Protein AF-A0A2V6DJ79-F1 (afdb_monomer_lite)

Secondary structure (DSSP, 8-state):
--HHHHHHHHHHHHTTS----HHHHHHHHHHHHHHHTHHHHHHHHHHHHHHHHHHHHHTS-------HHHHHHHHHHHHHHHHHHTT--

pLDDT: mean 77.35, std 13.62, range [48.22, 95.31]

Structure (mmCIF, N/CA/C/O backbone):
data_AF-A0A2V6DJ79-F1
#
_entry.id   AF-A0A2V6DJ79-F1
#
loop_
_atom_site.group_PDB
_atom_site.id
_atom_site.type_symbol
_atom_site.label_atom_id
_atom_site.label_alt_id
_atom_site.label_comp_id
_atom_site.label_asym_id
_atom_site.label_entity_id
_atom_site.label_seq_id
_atom_site.pdbx_PDB_ins_code
_atom_site.Cartn_x
_atom_site.Cartn_y
_atom_site.Cartn_z
_atom_site.occupancy
_atom_site.B_iso_or_equiv
_atom_site.auth_seq_id
_atom_site.auth_comp_id
_atom_site.auth_asym_id
_atom_site.auth_atom_id
_atom_site.pdbx_PDB_model_num
ATOM 1 N N . MET A 1 1 ? 4.780 -29.675 21.864 1.00 54.44 1 MET A N 1
ATOM 2 C CA . MET A 1 1 ? 3.406 -29.348 21.414 1.00 54.44 1 MET A CA 1
ATOM 3 C C . MET A 1 1 ? 2.937 -27.938 21.804 1.00 54.44 1 MET A C 1
ATOM 5 O O . MET A 1 1 ? 1.772 -27.638 21.626 1.00 54.44 1 MET A O 1
ATOM 9 N N . GLN A 1 2 ? 3.823 -27.036 22.250 1.00 60.38 2 GLN A N 1
ATOM 10 C CA . GLN A 1 2 ? 3.456 -25.675 22.689 1.00 60.38 2 GLN A CA 1
ATOM 11 C C . GLN A 1 2 ? 3.497 -24.628 21.555 1.00 60.38 2 GLN A C 1
ATOM 13 O O . GLN A 1 2 ? 2.983 -23.526 21.687 1.00 60.38 2 GLN A O 1
ATOM 18 N N . GLN A 1 3 ? 4.101 -24.977 20.414 1.00 61.94 3 GLN A N 1
ATOM 19 C CA . GLN A 1 3 ? 4.239 -24.080 19.262 1.00 61.94 3 GLN A CA 1
ATOM 20 C C . GLN A 1 3 ? 2.932 -23.915 18.476 1.00 61.94 3 GLN A C 1
ATOM 22 O O . GLN A 1 3 ? 2.702 -22.863 17.894 1.00 61.94 3 GLN A O 1
ATOM 27 N N . ILE A 1 4 ? 2.064 -24.933 18.470 1.00 68.75 4 ILE A N 1
ATOM 28 C CA . ILE A 1 4 ? 0.812 -24.915 17.698 1.00 68.75 4 ILE A CA 1
ATOM 29 C C . ILE A 1 4 ? -0.185 -23.944 18.336 1.00 68.75 4 ILE A C 1
ATOM 31 O O . ILE A 1 4 ? -0.832 -23.172 17.638 1.00 68.75 4 ILE A O 1
ATOM 35 N N . GLU A 1 5 ? -0.254 -23.940 19.666 1.00 63.88 5 GLU A N 1
ATOM 36 C CA . GLU A 1 5 ? -1.148 -23.066 20.421 1.00 63.88 5 GLU A CA 1
ATOM 37 C C . GLU A 1 5 ? -0.745 -21.593 20.258 1.00 63.88 5 GLU A C 1
ATOM 39 O O . GLU A 1 5 ? -1.576 -20.764 19.905 1.00 63.88 5 GLU A O 1
ATOM 44 N N . VAL A 1 6 ? 0.550 -21.275 20.363 1.00 63.94 6 VAL A N 1
ATOM 45 C CA . VAL A 1 6 ? 1.057 -19.900 20.195 1.00 63.94 6 VAL A CA 1
ATOM 46 C C . VAL A 1 6 ? 0.938 -19.416 18.744 1.00 63.94 6 VAL A C 1
ATOM 48 O O . VAL A 1 6 ? 0.501 -18.292 18.508 1.00 63.94 6 VAL A O 1
ATOM 51 N N . ASN A 1 7 ? 1.257 -20.255 17.754 1.00 66.62 7 ASN A N 1
ATOM 52 C CA . ASN A 1 7 ? 1.227 -19.856 16.342 1.00 66.62 7 ASN A CA 1
ATOM 53 C C . ASN A 1 7 ? -0.198 -19.636 15.793 1.00 66.62 7 ASN A C 1
ATOM 55 O O . ASN A 1 7 ? -0.354 -18.962 14.779 1.00 66.62 7 ASN A O 1
ATOM 59 N N . PHE A 1 8 ? -1.233 -20.179 16.444 1.00 66.88 8 PHE A N 1
ATOM 60 C CA . PHE A 1 8 ? -2.640 -19.945 16.084 1.00 66.88 8 PHE A CA 1
ATOM 61 C C . PHE A 1 8 ? -3.323 -18.892 16.962 1.00 66.88 8 PHE A C 1
ATOM 63 O O . PHE A 1 8 ? -4.135 -18.113 16.462 1.00 66.88 8 PHE A O 1
ATOM 70 N N . LEU A 1 9 ? -2.988 -18.832 18.252 1.00 67.25 9 LEU A N 1
ATOM 71 C CA . LEU A 1 9 ? -3.630 -17.917 19.194 1.00 67.25 9 LEU A CA 1
ATOM 72 C C . LEU A 1 9 ? -3.148 -16.470 19.006 1.00 67.25 9 LEU A C 1
ATOM 74 O O . LEU A 1 9 ? -3.954 -15.541 19.044 1.00 67.25 9 LEU A O 1
ATOM 78 N N . VAL A 1 10 ? -1.859 -16.273 18.705 1.00 66.94 10 VAL A N 1
ATOM 79 C CA . VAL A 1 10 ? -1.274 -14.946 18.442 1.00 66.94 10 VAL A CA 1
ATOM 80 C C . VAL A 1 10 ? -1.925 -14.233 17.244 1.00 66.94 10 VAL A C 1
ATOM 82 O O . VAL A 1 10 ? -2.361 -13.094 17.420 1.00 66.94 10 VAL A O 1
ATOM 85 N N . PRO A 1 11 ? -2.080 -14.839 16.047 1.00 65.19 11 PRO A N 1
ATOM 86 C CA . PRO A 1 11 ? -2.756 -14.164 14.938 1.00 65.19 11 PRO A CA 1
ATOM 87 C C . PRO A 1 11 ? -4.258 -13.959 15.176 1.00 65.19 11 PRO A C 1
ATOM 89 O O . PRO A 1 11 ? -4.828 -13.035 14.602 1.00 65.19 11 PRO A O 1
ATOM 92 N N . TYR A 1 12 ? -4.910 -14.762 16.023 1.00 65.56 12 TYR A N 1
ATOM 93 C CA . TYR A 1 12 ? -6.330 -14.577 16.347 1.00 65.56 12 TYR A CA 1
ATOM 94 C C . TYR A 1 12 ? -6.575 -13.324 17.202 1.00 65.56 12 TYR A C 1
ATOM 96 O O . TYR A 1 12 ? -7.545 -12.602 16.978 1.00 65.56 12 TYR A O 1
ATOM 104 N N . ILE A 1 13 ? -5.673 -13.038 18.145 1.00 60.78 13 ILE A N 1
ATOM 105 C CA . ILE A 1 13 ? -5.767 -11.879 19.046 1.00 60.78 13 ILE A CA 1
ATOM 106 C C . ILE A 1 13 ? -5.228 -10.607 18.368 1.00 60.78 13 ILE A C 1
ATOM 108 O O . ILE A 1 13 ? -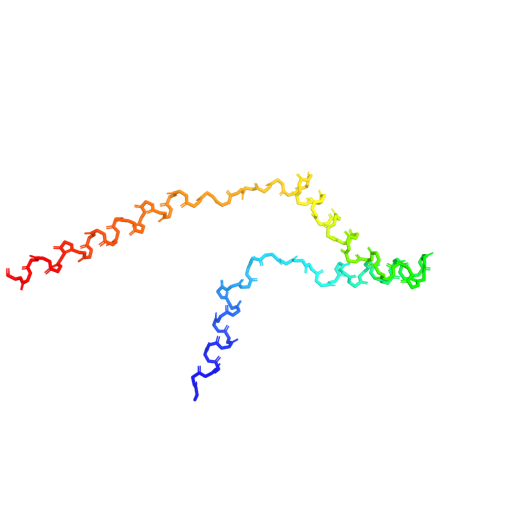5.767 -9.525 18.577 1.00 60.78 13 ILE A O 1
ATOM 112 N N . LEU A 1 14 ? -4.201 -10.734 17.518 1.00 56.59 14 LEU A N 1
ATOM 113 C CA . LEU A 1 14 ? -3.515 -9.602 16.878 1.00 56.59 14 LEU A CA 1
ATOM 114 C C . LEU A 1 14 ? -4.055 -9.256 15.473 1.00 56.59 14 LEU A C 1
ATOM 116 O O . LEU A 1 14 ? -3.805 -8.174 14.949 1.00 56.59 14 LEU A O 1
ATOM 120 N N . GLY A 1 15 ? -4.801 -10.161 14.833 1.00 52.03 15 GLY A N 1
ATOM 121 C CA . GLY A 1 15 ? -5.135 -10.103 13.402 1.00 52.03 15 GLY A CA 1
ATOM 122 C C . GLY A 1 15 ? -6.213 -9.099 12.983 1.00 52.03 15 GLY A C 1
ATOM 123 O O . GLY A 1 15 ? -6.631 -9.112 11.820 1.00 52.03 15 GLY A O 1
ATOM 124 N N . ARG A 1 16 ? -6.698 -8.250 13.896 1.00 56.59 16 ARG A N 1
ATOM 125 C CA . ARG A 1 16 ? -7.745 -7.258 13.600 1.00 56.59 16 ARG A CA 1
ATOM 126 C C . ARG A 1 16 ? -7.213 -5.857 13.317 1.00 56.59 16 ARG A C 1
ATOM 128 O O . ARG A 1 16 ? -7.946 -5.053 12.739 1.00 56.59 16 ARG A O 1
ATOM 135 N N . GLU A 1 17 ? -5.952 -5.585 13.631 1.00 58.03 17 GLU A N 1
ATOM 136 C CA . GLU A 1 17 ? -5.350 -4.278 13.399 1.00 58.03 17 GLU A CA 1
ATOM 137 C C . GLU A 1 17 ? -4.695 -4.225 12.006 1.00 58.03 17 GLU A C 1
ATOM 139 O O . GLU A 1 17 ? -3.679 -4.853 11.726 1.00 58.03 17 GLU A O 1
ATOM 144 N N . MET A 1 18 ? -5.291 -3.418 11.129 1.00 48.22 18 MET A N 1
ATOM 145 C CA . MET A 1 18 ? -4.682 -2.875 9.911 1.00 48.22 18 MET A CA 1
ATOM 146 C C . MET A 1 18 ? -4.496 -3.843 8.730 1.00 48.22 18 MET A C 1
ATOM 148 O O . MET A 1 18 ? -3.399 -4.102 8.238 1.00 48.22 18 MET A O 1
ATOM 152 N N . ARG A 1 19 ? -5.623 -4.285 8.160 1.00 57.38 19 ARG A N 1
ATOM 153 C CA . ARG A 1 19 ? -5.672 -4.942 6.843 1.00 57.38 19 ARG A CA 1
ATOM 154 C C . ARG A 1 19 ? -5.386 -3.921 5.733 1.00 57.38 19 ARG A C 1
ATOM 156 O O . ARG A 1 19 ? -6.294 -3.506 5.016 1.00 57.38 19 ARG A O 1
ATOM 163 N N . LEU A 1 20 ? -4.122 -3.530 5.558 1.00 60.19 20 LEU A N 1
ATOM 164 C CA . LEU A 1 20 ? -3.632 -3.140 4.234 1.00 60.19 20 LEU A CA 1
ATOM 165 C C . LEU A 1 20 ? -3.879 -4.350 3.342 1.00 60.19 20 LEU A C 1
ATOM 167 O O . LEU A 1 20 ? -3.140 -5.326 3.402 1.00 60.19 20 LEU A O 1
ATOM 171 N N . ASN A 1 21 ? -5.012 -4.345 2.643 1.00 73.81 21 ASN A N 1
ATOM 172 C CA . ASN A 1 21 ? -5.471 -5.504 1.902 1.00 73.81 21 ASN A CA 1
ATOM 173 C C . ASN A 1 21 ? -4.361 -5.875 0.901 1.00 73.81 21 ASN A C 1
ATOM 175 O O . ASN A 1 21 ? -4.086 -5.058 0.022 1.00 73.81 21 ASN A O 1
ATOM 179 N N . PRO A 1 22 ? -3.714 -7.054 1.006 1.00 80.19 22 PRO A N 1
ATOM 180 C CA . PRO A 1 22 ? -2.638 -7.451 0.092 1.00 80.19 22 PRO A CA 1
ATOM 181 C C . PRO A 1 22 ? -3.073 -7.358 -1.375 1.00 80.19 22 PRO A C 1
ATOM 183 O O . PRO A 1 22 ? -2.274 -7.065 -2.261 1.00 80.19 22 PRO A O 1
ATOM 186 N N . VAL A 1 23 ? -4.379 -7.518 -1.611 1.00 88.31 23 VAL A N 1
ATOM 187 C CA . VAL A 1 23 ? -5.024 -7.335 -2.909 1.00 88.31 23 VAL A CA 1
ATOM 188 C C . VAL A 1 23 ? -4.885 -5.904 -3.439 1.00 88.31 23 VAL A C 1
ATOM 190 O O . VAL A 1 23 ? -4.666 -5.748 -4.632 1.00 88.31 23 VAL A O 1
ATOM 193 N N . MET A 1 24 ? -4.954 -4.859 -2.602 1.00 88.06 24 MET A N 1
ATOM 194 C CA . MET A 1 24 ? -4.727 -3.473 -3.049 1.00 88.06 24 MET A CA 1
ATOM 195 C C . MET A 1 24 ? -3.300 -3.281 -3.552 1.00 88.06 24 MET A C 1
ATOM 197 O O . MET A 1 24 ? -3.103 -2.700 -4.614 1.00 88.06 24 MET A O 1
ATOM 201 N N . ILE A 1 25 ? -2.309 -3.798 -2.823 1.00 88.31 25 ILE A N 1
ATOM 202 C CA . ILE A 1 25 ? -0.904 -3.699 -3.233 1.00 88.31 25 ILE A CA 1
ATOM 203 C C . ILE A 1 25 ? -0.711 -4.436 -4.560 1.00 88.31 25 ILE A C 1
ATOM 205 O O . ILE A 1 25 ? -0.148 -3.875 -5.493 1.00 88.31 25 ILE A O 1
ATOM 209 N N . LEU A 1 26 ? -1.244 -5.655 -4.684 1.00 91.56 26 LEU A N 1
ATOM 210 C CA . LEU A 1 26 ? -1.184 -6.421 -5.929 1.00 91.56 26 LEU A CA 1
ATOM 211 C C . LEU A 1 26 ? -1.866 -5.686 -7.094 1.00 91.56 26 LEU A C 1
ATOM 213 O O . LEU A 1 26 ? -1.299 -5.592 -8.180 1.00 91.56 26 LEU A O 1
ATOM 217 N N . PHE A 1 27 ? -3.054 -5.128 -6.860 1.00 93.38 27 PHE A N 1
ATOM 218 C CA . PHE A 1 27 ? -3.814 -4.375 -7.853 1.00 93.38 27 PHE A CA 1
ATOM 219 C C . PHE A 1 27 ? -3.037 -3.157 -8.363 1.00 93.38 27 PHE A C 1
ATOM 221 O O . PHE A 1 27 ? -2.930 -2.962 -9.575 1.00 93.38 27 PHE A O 1
ATOM 228 N N . PHE A 1 28 ? -2.457 -2.366 -7.457 1.00 92.81 28 PHE A N 1
ATOM 229 C CA . PHE A 1 28 ? -1.637 -1.215 -7.828 1.00 92.81 28 PHE A CA 1
ATOM 230 C C . PHE A 1 28 ? -0.345 -1.637 -8.528 1.00 92.81 28 PHE A C 1
ATOM 232 O O . PHE A 1 28 ? 0.033 -0.995 -9.503 1.00 92.81 28 PHE A O 1
ATOM 239 N N . THR A 1 29 ? 0.296 -2.728 -8.104 1.00 93.50 29 THR A N 1
ATOM 240 C CA . THR A 1 29 ? 1.510 -3.253 -8.750 1.00 93.50 29 THR A CA 1
ATOM 241 C C . THR A 1 29 ? 1.249 -3.686 -10.182 1.00 93.50 29 THR A C 1
ATOM 243 O O . THR A 1 29 ? 2.017 -3.324 -11.071 1.00 93.50 29 THR A O 1
ATOM 246 N N . VAL A 1 30 ? 0.153 -4.403 -10.437 1.00 94.88 30 VAL A N 1
ATOM 247 C CA . VAL A 1 30 ? -0.217 -4.802 -11.801 1.00 94.88 30 VAL A CA 1
ATOM 248 C C . VAL A 1 30 ? -0.623 -3.580 -12.625 1.00 94.88 30 VAL A C 1
ATOM 250 O O . VAL A 1 30 ? -0.119 -3.406 -13.730 1.00 94.88 30 VAL A O 1
ATOM 253 N N . SER A 1 31 ? -1.469 -2.701 -12.080 1.00 95.31 31 SER A N 1
ATOM 254 C CA . SER A 1 31 ? -1.966 -1.522 -12.802 1.00 95.31 31 SER A CA 1
ATOM 255 C C . SER A 1 31 ? -0.841 -0.548 -13.157 1.00 95.31 31 SER A C 1
ATOM 257 O O . SER A 1 31 ? -0.695 -0.167 -14.315 1.00 95.31 31 SER A O 1
ATOM 259 N N . MET A 1 32 ? 0.002 -0.174 -12.190 1.00 94.56 32 MET A N 1
ATOM 260 C CA . MET A 1 32 ? 1.132 0.719 -12.449 1.00 94.56 32 MET A CA 1
ATOM 261 C C . MET A 1 32 ? 2.244 0.039 -13.236 1.00 94.56 32 MET A C 1
ATOM 263 O O . MET A 1 32 ? 2.837 0.679 -14.103 1.00 94.56 32 MET A O 1
ATOM 267 N N . GLY A 1 33 ? 2.495 -1.249 -12.995 1.00 95.19 33 GLY A N 1
ATOM 268 C CA . GLY A 1 33 ? 3.416 -2.043 -13.805 1.00 95.19 33 GLY A CA 1
ATOM 269 C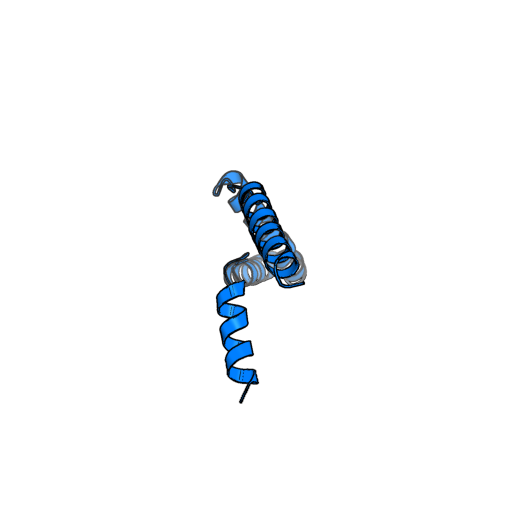 C . GLY A 1 33 ? 3.026 -2.061 -15.285 1.00 95.19 33 GLY A C 1
ATOM 270 O O . GLY A 1 33 ? 3.895 -1.990 -16.147 1.00 95.19 33 GLY A O 1
ATOM 271 N N . TRP A 1 34 ? 1.727 -2.075 -15.590 1.00 93.50 34 TRP A N 1
ATOM 272 C CA . TRP A 1 34 ? 1.225 -1.961 -16.961 1.00 93.50 34 TRP A CA 1
ATOM 273 C C . TRP A 1 34 ? 1.329 -0.542 -17.535 1.00 93.50 34 TRP A C 1
ATOM 275 O O . TRP A 1 34 ? 1.684 -0.392 -18.700 1.00 93.50 34 TRP A O 1
ATOM 285 N N . LEU A 1 35 ? 1.041 0.497 -16.743 1.00 93.50 35 LEU A N 1
ATOM 286 C CA . LEU A 1 35 ? 1.038 1.890 -17.217 1.00 93.50 35 LEU A CA 1
ATOM 287 C C . LEU A 1 35 ? 2.446 2.474 -17.418 1.00 93.50 35 LEU A C 1
ATOM 289 O O . LEU A 1 35 ? 2.677 3.208 -18.375 1.00 93.50 35 LEU A O 1
ATOM 293 N N . PHE A 1 36 ? 3.379 2.164 -16.514 1.00 92.94 36 PHE A N 1
ATOM 294 C CA . PHE A 1 36 ? 4.713 2.778 -16.460 1.00 92.94 36 PHE A CA 1
ATOM 295 C C . PHE A 1 36 ? 5.857 1.750 -16.455 1.00 92.94 36 PHE A C 1
ATOM 297 O O . PHE A 1 36 ? 7.020 2.113 -16.258 1.00 92.94 36 PHE A O 1
ATOM 304 N N . GLY A 1 37 ? 5.561 0.461 -16.641 1.00 92.62 37 GLY A N 1
ATOM 305 C CA . GLY A 1 37 ? 6.572 -0.595 -16.626 1.00 92.62 37 GLY A CA 1
ATOM 306 C C . GLY A 1 37 ? 7.221 -0.762 -15.250 1.00 92.62 37 GLY A C 1
ATOM 307 O O . GLY A 1 37 ? 6.575 -0.678 -14.205 1.00 92.62 37 GLY A O 1
ATOM 308 N N . LEU A 1 38 ? 8.542 -0.964 -15.240 1.00 92.56 38 LEU A N 1
ATOM 309 C CA . LEU A 1 38 ? 9.312 -1.183 -14.011 1.00 92.56 38 LEU A CA 1
ATOM 310 C C . LEU A 1 38 ? 9.226 0.001 -13.033 1.00 92.56 38 LEU A C 1
ATOM 312 O O . LEU A 1 38 ? 9.141 -0.206 -1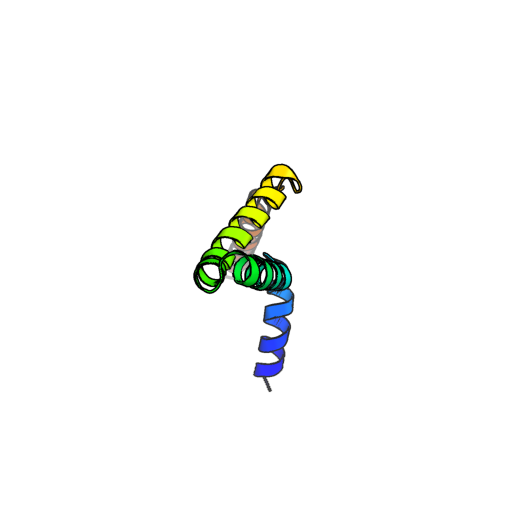1.824 1.00 92.56 38 LEU A O 1
ATOM 316 N N . ALA A 1 39 ? 9.193 1.235 -13.545 1.00 93.50 39 ALA A N 1
ATOM 317 C CA . ALA A 1 39 ? 9.035 2.426 -12.712 1.00 93.50 39 ALA A C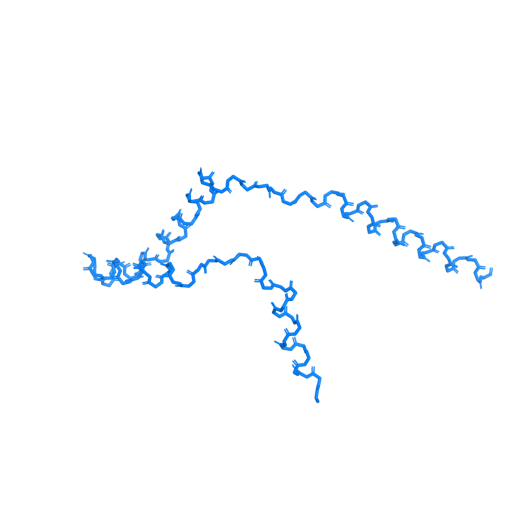A 1
ATOM 318 C C . ALA A 1 39 ? 7.694 2.410 -11.958 1.00 93.50 39 ALA A C 1
ATOM 320 O O . ALA A 1 39 ? 7.632 2.752 -10.778 1.00 93.50 39 ALA A O 1
ATOM 321 N N . GLY A 1 40 ? 6.631 1.933 -12.611 1.00 92.31 40 GLY A N 1
ATOM 322 C CA . GLY A 1 40 ? 5.319 1.782 -11.994 1.00 92.31 40 GLY A CA 1
ATOM 323 C C . GLY A 1 40 ? 5.283 0.733 -10.884 1.00 92.31 40 GLY A C 1
ATOM 324 O O . GLY A 1 40 ? 4.629 0.948 -9.866 1.00 92.31 40 GLY A O 1
ATOM 325 N N . ALA A 1 41 ? 6.036 -0.361 -11.022 1.00 92.25 41 ALA A N 1
ATOM 326 C CA . ALA A 1 41 ? 6.140 -1.376 -9.974 1.00 92.25 41 ALA A CA 1
ATOM 327 C C . ALA A 1 41 ? 6.775 -0.823 -8.681 1.00 92.25 41 ALA A C 1
ATOM 329 O O . ALA A 1 41 ? 6.334 -1.165 -7.586 1.00 92.25 41 ALA A O 1
ATOM 330 N N . ILE A 1 42 ? 7.758 0.079 -8.794 1.00 93.56 42 ILE A N 1
ATOM 331 C CA . ILE A 1 42 ? 8.382 0.748 -7.638 1.00 93.56 42 ILE A CA 1
ATOM 332 C C . ILE A 1 42 ? 7.387 1.706 -6.964 1.00 93.56 42 ILE A C 1
ATOM 334 O O . ILE A 1 42 ? 7.306 1.770 -5.737 1.00 93.56 42 ILE A O 1
ATOM 338 N N . LEU A 1 43 ? 6.595 2.426 -7.765 1.00 93.69 43 LEU A N 1
ATOM 339 C CA . LEU A 1 43 ? 5.607 3.393 -7.276 1.00 93.69 43 LEU A CA 1
ATOM 340 C C . LEU A 1 43 ? 4.312 2.755 -6.752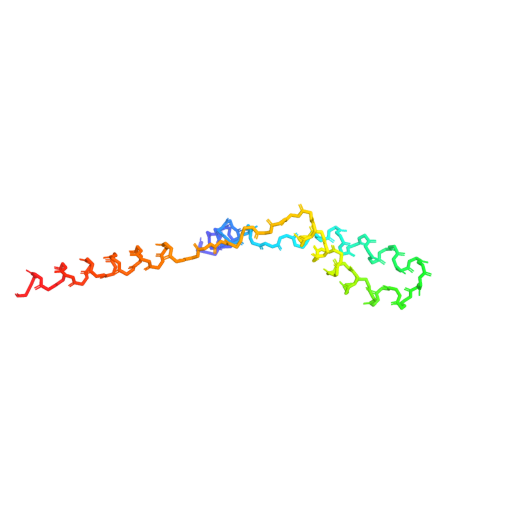 1.00 93.69 43 LEU A C 1
ATOM 342 O O . LEU A 1 43 ? 3.508 3.434 -6.113 1.00 93.69 43 LEU A O 1
ATOM 346 N N . ALA A 1 44 ? 4.098 1.462 -6.978 1.00 92.25 44 ALA A N 1
ATOM 347 C CA . ALA A 1 44 ? 2.866 0.780 -6.602 1.00 92.25 44 ALA A CA 1
ATOM 348 C C . ALA A 1 44 ? 2.607 0.782 -5.091 1.00 92.25 44 ALA A C 1
ATOM 350 O O . ALA A 1 44 ? 1.483 1.027 -4.652 1.00 92.25 44 ALA A O 1
ATOM 351 N N . LEU A 1 45 ? 3.648 0.551 -4.290 1.00 91.56 45 LEU A N 1
ATOM 352 C CA . LEU A 1 45 ? 3.538 0.522 -2.835 1.00 91.56 45 LEU A CA 1
ATOM 353 C C . LEU A 1 45 ? 3.175 1.897 -2.239 1.00 91.56 45 LEU A C 1
ATOM 355 O O . LEU A 1 45 ? 2.185 1.965 -1.503 1.00 91.56 45 LEU A O 1
ATOM 359 N N . PRO A 1 46 ? 3.892 3.000 -2.557 1.00 89.88 46 PRO A N 1
ATOM 360 C CA . PRO A 1 46 ? 3.498 4.317 -2.068 1.00 89.88 46 PRO A CA 1
ATOM 361 C C . PRO A 1 46 ? 2.119 4.744 -2.594 1.00 89.88 46 PRO A C 1
ATOM 363 O O . PRO A 1 46 ? 1.337 5.308 -1.832 1.00 89.88 46 PRO A O 1
ATOM 366 N N . ALA A 1 47 ? 1.762 4.415 -3.842 1.00 92.69 47 ALA A N 1
ATOM 367 C CA . ALA A 1 47 ? 0.430 4.705 -4.382 1.00 92.69 47 ALA A CA 1
ATOM 368 C C . ALA A 1 47 ? -0.691 3.961 -3.630 1.00 92.69 47 ALA A C 1
ATOM 370 O O . ALA A 1 47 ? -1.717 4.561 -3.291 1.00 92.69 47 ALA A O 1
ATOM 371 N N . ALA A 1 48 ? -0.489 2.678 -3.313 1.00 90.50 48 ALA A N 1
ATOM 372 C CA . ALA A 1 48 ? -1.438 1.887 -2.533 1.00 90.50 48 ALA A CA 1
ATOM 373 C C . ALA A 1 48 ? -1.611 2.442 -1.108 1.00 90.50 48 ALA A C 1
ATOM 375 O O . ALA A 1 48 ? -2.737 2.537 -0.615 1.00 90.50 48 ALA A O 1
ATOM 376 N N . ALA A 1 49 ? -0.517 2.860 -0.462 1.00 88.75 49 ALA A N 1
ATOM 377 C CA . ALA A 1 49 ? -0.550 3.467 0.868 1.00 88.75 49 ALA A CA 1
ATOM 378 C C . ALA A 1 49 ? -1.311 4.803 0.876 1.00 88.75 49 ALA A C 1
ATOM 380 O O . ALA A 1 49 ? -2.199 4.993 1.707 1.00 88.75 49 ALA A O 1
ATOM 381 N N . LEU A 1 50 ? -1.022 5.694 -0.080 1.00 91.00 50 LEU A N 1
ATOM 382 C CA . LEU A 1 50 ? -1.729 6.972 -0.223 1.00 91.00 50 LEU A CA 1
ATOM 383 C C . LEU A 1 50 ? -3.223 6.766 -0.470 1.00 91.00 50 LEU A C 1
ATOM 385 O O . LEU A 1 50 ? -4.047 7.435 0.145 1.00 91.00 50 LEU A O 1
ATOM 389 N N . THR A 1 51 ? -3.573 5.803 -1.324 1.00 89.56 51 THR A N 1
ATOM 390 C CA . THR A 1 51 ? -4.972 5.471 -1.617 1.00 89.56 51 THR A CA 1
ATOM 391 C C . THR A 1 51 ? -5.690 4.976 -0.367 1.00 89.56 51 THR A C 1
ATOM 393 O O . THR A 1 51 ? -6.801 5.420 -0.086 1.00 89.56 51 THR A O 1
ATOM 396 N N . LYS A 1 52 ? -5.056 4.105 0.427 1.00 84.38 52 LYS A N 1
ATOM 397 C CA . LYS A 1 52 ? -5.631 3.656 1.698 1.00 84.38 52 LYS A CA 1
ATOM 398 C C . LYS A 1 52 ? -5.843 4.815 2.665 1.00 84.38 52 LYS A C 1
ATOM 400 O O . LYS A 1 52 ? -6.930 4.915 3.216 1.00 84.38 52 LYS A O 1
ATOM 405 N N . ILE A 1 53 ? -4.844 5.679 2.849 1.00 85.81 53 ILE A N 1
ATOM 406 C CA . ILE A 1 53 ? -4.957 6.840 3.745 1.00 85.81 53 ILE A CA 1
ATOM 407 C C . ILE A 1 53 ? -6.083 7.761 3.273 1.00 85.81 53 ILE A C 1
ATOM 409 O O . ILE A 1 53 ? -6.892 8.193 4.083 1.00 85.81 53 ILE A O 1
ATOM 413 N N . ALA A 1 54 ? -6.184 8.015 1.967 1.00 86.25 54 ALA A N 1
ATOM 414 C CA . ALA A 1 54 ? -7.266 8.814 1.408 1.00 86.25 54 ALA A CA 1
ATOM 415 C C . ALA A 1 54 ? -8.640 8.187 1.695 1.00 86.25 54 ALA A C 1
ATOM 417 O O . ALA A 1 54 ? -9.552 8.896 2.107 1.00 86.25 54 ALA A O 1
ATOM 418 N N . ILE A 1 55 ? -8.789 6.868 1.534 1.00 84.06 55 ILE A N 1
ATOM 419 C CA . ILE A 1 55 ? -10.036 6.151 1.845 1.00 84.06 55 ILE A CA 1
ATOM 420 C C . ILE A 1 55 ? -10.340 6.189 3.350 1.00 84.06 55 ILE A C 1
ATOM 422 O O . ILE A 1 55 ? -11.485 6.417 3.738 1.00 84.06 55 ILE A O 1
ATOM 426 N N . GLU A 1 56 ? -9.341 5.974 4.204 1.00 80.94 56 GLU A N 1
ATOM 427 C CA . GLU A 1 56 ? -9.504 6.006 5.660 1.00 80.94 56 GLU A CA 1
ATOM 428 C C . GLU A 1 56 ? -9.889 7.403 6.149 1.00 80.94 56 GLU A C 1
ATOM 430 O O . GLU A 1 56 ? -10.840 7.540 6.908 1.00 80.94 56 GLU A O 1
ATOM 435 N N . GLU A 1 57 ? -9.234 8.450 5.658 1.00 80.19 57 GLU A N 1
ATOM 436 C CA . GLU A 1 57 ? -9.494 9.819 6.101 1.00 80.19 57 GLU A CA 1
ATOM 437 C C . GLU A 1 57 ? -10.815 10.373 5.540 1.00 80.19 57 GLU A C 1
ATOM 439 O O . GLU A 1 57 ? -11.607 10.959 6.280 1.00 80.19 57 GLU A O 1
ATOM 444 N N . PHE A 1 58 ? -11.093 10.174 4.243 1.00 77.06 58 PHE A N 1
ATOM 445 C CA . PHE A 1 58 ? -12.288 10.744 3.604 1.00 77.06 58 PHE A CA 1
ATOM 446 C C . PHE A 1 58 ? -13.544 9.886 3.752 1.00 77.06 58 PHE A C 1
ATOM 448 O O . PHE A 1 58 ? -14.645 10.435 3.772 1.00 77.06 58 PHE A O 1
ATOM 455 N N . TYR A 1 59 ? -13.412 8.558 3.810 1.00 68.81 59 TYR A N 1
ATOM 456 C CA . TYR A 1 59 ? -14.553 7.642 3.711 1.00 68.81 59 TYR A CA 1
ATOM 457 C C . TYR A 1 59 ? -14.829 6.892 5.018 1.00 68.81 59 TYR A C 1
ATOM 459 O O . TYR A 1 59 ? -15.988 6.705 5.387 1.00 68.81 59 TYR A O 1
ATOM 467 N N . LEU A 1 60 ? -13.787 6.501 5.756 1.00 67.19 60 LEU A N 1
ATOM 468 C CA . LEU A 1 60 ? -13.906 5.814 7.045 1.00 67.19 60 LEU A CA 1
ATOM 469 C C . LEU A 1 60 ? -13.396 6.692 8.184 1.00 67.19 60 LEU A C 1
ATOM 471 O O . LEU A 1 60 ? -12.461 6.298 8.866 1.00 67.19 60 LEU A O 1
ATOM 475 N N . ARG A 1 61 ? -14.026 7.852 8.411 1.00 61.41 61 ARG A N 1
ATOM 476 C CA . ARG A 1 61 ? -13.762 8.755 9.549 1.00 61.41 61 ARG A CA 1
ATOM 477 C C . ARG A 1 61 ? -13.323 7.955 10.796 1.00 61.41 61 ARG A C 1
ATOM 479 O O . ARG A 1 61 ? -14.188 7.356 11.448 1.00 61.41 61 ARG A O 1
ATOM 486 N N . PRO A 1 62 ? -12.019 7.870 11.119 1.00 59.00 62 PRO A N 1
ATOM 487 C CA . PRO A 1 62 ? -11.574 6.882 12.085 1.00 59.00 62 PRO A CA 1
ATOM 488 C C . PRO A 1 62 ? -11.980 7.379 13.465 1.00 59.00 62 PRO A C 1
ATOM 490 O O . PRO A 1 62 ? -11.468 8.391 13.945 1.00 59.00 62 PRO A O 1
ATOM 493 N N . ARG A 1 63 ? -12.909 6.682 14.129 1.00 63.06 63 ARG A N 1
ATOM 494 C CA . ARG A 1 63 ? -13.002 6.777 15.588 1.00 63.06 63 ARG A CA 1
ATOM 495 C C . ARG A 1 63 ? -11.662 6.278 16.109 1.00 63.06 63 ARG A C 1
ATOM 497 O O . ARG A 1 63 ? -11.394 5.080 16.048 1.00 63.06 63 ARG A O 1
ATOM 504 N N . ARG A 1 64 ? -10.801 7.195 16.555 1.00 60.75 64 ARG A N 1
ATOM 505 C CA . ARG A 1 64 ? -9.624 6.817 17.331 1.00 60.75 64 ARG A CA 1
ATOM 506 C C . ARG A 1 64 ? -10.149 6.020 18.519 1.00 60.75 64 ARG A C 1
ATOM 508 O O . ARG A 1 64 ? -11.088 6.454 19.178 1.00 60.75 64 ARG A O 1
ATOM 515 N N . ILE A 1 65 ? -9.633 4.812 18.699 1.00 64.19 65 ILE A N 1
ATOM 516 C CA . ILE A 1 65 ? -9.933 4.014 19.881 1.00 64.19 65 ILE A CA 1
ATOM 517 C C . ILE A 1 65 ? -9.381 4.830 21.054 1.00 64.19 65 ILE A C 1
ATOM 519 O O . ILE A 1 65 ? -8.169 4.975 21.193 1.00 64.19 65 ILE A O 1
ATOM 523 N N . ASP A 1 66 ? -10.266 5.463 21.820 1.00 70.94 66 ASP A N 1
ATOM 524 C CA . ASP A 1 66 ? -9.890 6.215 23.010 1.00 70.94 66 ASP A CA 1
ATOM 525 C C . ASP A 1 66 ? -9.461 5.203 24.077 1.00 70.94 66 ASP A C 1
ATOM 527 O O . ASP A 1 66 ? -10.294 4.503 24.646 1.00 70.94 66 ASP A O 1
ATOM 531 N N . TYR A 1 67 ? -8.154 5.090 24.323 1.00 73.06 67 TYR A N 1
ATOM 532 C CA . TYR A 1 67 ? -7.579 4.173 25.319 1.00 73.06 67 TYR A CA 1
ATOM 533 C C . TYR A 1 67 ? -7.701 4.686 26.766 1.00 73.06 67 TYR A C 1
ATOM 535 O O . TYR A 1 67 ? -7.479 3.934 27.713 1.00 73.06 67 TYR A O 1
ATOM 543 N N . ALA A 1 68 ? -8.127 5.940 26.954 1.00 79.81 68 ALA A N 1
ATOM 544 C CA . ALA A 1 68 ? -8.302 6.571 28.264 1.00 79.81 68 ALA A CA 1
ATOM 545 C C . ALA A 1 68 ? -9.197 5.784 29.257 1.00 79.81 68 ALA A C 1
ATOM 547 O O . ALA A 1 68 ? -8.867 5.738 30.444 1.00 79.81 68 ALA A O 1
ATOM 548 N N . PRO A 1 69 ? -10.297 5.119 28.837 1.00 80.44 69 PRO A N 1
ATOM 549 C CA . PRO A 1 69 ? -11.109 4.304 29.740 1.00 80.44 69 PRO A CA 1
ATOM 550 C C . PRO A 1 69 ? -10.380 3.037 30.216 1.00 80.44 69 PRO A C 1
ATOM 552 O O . PRO A 1 69 ? -10.491 2.684 31.389 1.00 80.44 69 PRO A O 1
ATOM 555 N N . LEU A 1 70 ? -9.589 2.398 29.342 1.00 84.00 70 LEU A N 1
ATOM 556 C CA . LEU A 1 70 ? -8.872 1.142 29.613 1.00 84.00 70 LEU A CA 1
ATOM 557 C C . LEU A 1 70 ? -7.734 1.342 30.628 1.00 84.00 70 LEU A C 1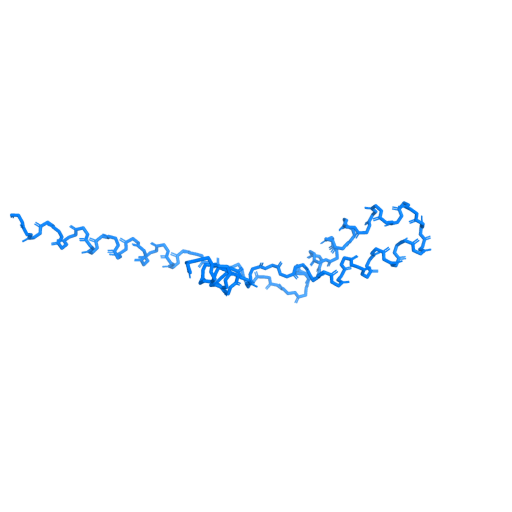
ATOM 559 O O . LEU A 1 70 ? -7.555 0.524 31.530 1.00 84.00 70 LEU A O 1
ATOM 563 N N . GLU A 1 71 ? -7.014 2.464 30.548 1.00 83.19 71 GLU A N 1
ATOM 564 C CA . GLU A 1 71 ? -5.973 2.828 31.525 1.00 83.19 71 GLU A CA 1
ATOM 565 C C . GLU A 1 71 ? -6.555 3.065 32.933 1.00 83.19 71 GLU A C 1
ATOM 567 O O . GLU A 1 71 ? -5.945 2.714 33.952 1.00 83.19 71 GLU A O 1
ATOM 572 N N . SER A 1 72 ? -7.775 3.610 33.004 1.00 83.12 72 SER A N 1
ATOM 573 C CA . SER A 1 72 ? -8.480 3.850 34.269 1.00 83.12 72 SER A CA 1
ATOM 574 C C . SER A 1 72 ? -8.969 2.564 34.950 1.00 83.12 72 SER A C 1
ATOM 576 O O . SER A 1 72 ? -9.149 2.545 36.170 1.00 83.12 72 SER A O 1
ATOM 578 N N . GLU A 1 73 ? -9.179 1.490 34.185 1.00 86.56 73 GLU A N 1
ATOM 579 C CA . GLU A 1 73 ? -9.522 0.169 34.718 1.00 86.56 73 GLU A CA 1
ATOM 580 C C . GLU A 1 73 ? -8.272 -0.621 35.101 1.00 86.56 73 GLU A C 1
ATOM 582 O O . GLU A 1 73 ? -8.210 -1.148 36.211 1.00 86.56 73 GLU A O 1
ATOM 587 N N . ALA A 1 74 ? -7.234 -0.622 34.258 1.00 82.69 74 ALA A N 1
ATOM 588 C CA . ALA A 1 74 ? -5.969 -1.294 34.556 1.00 82.69 74 ALA A CA 1
ATOM 589 C C . ALA A 1 74 ? -5.343 -0.775 35.862 1.00 82.69 74 ALA A C 1
ATOM 591 O O . ALA A 1 74 ? -4.934 -1.554 36.721 1.00 82.69 74 ALA A O 1
ATOM 592 N N . SER A 1 75 ? -5.349 0.546 36.061 1.00 83.12 75 SER A N 1
ATOM 593 C CA . SER A 1 75 ? -4.859 1.168 37.298 1.00 83.12 75 SER A CA 1
ATOM 594 C C . SER A 1 75 ? -5.709 0.837 38.531 1.00 83.12 75 SER A C 1
ATOM 596 O O . SER A 1 75 ? -5.164 0.774 39.636 1.00 83.12 75 SER A O 1
ATOM 598 N N . ARG A 1 76 ? -7.018 0.586 38.377 1.00 86.38 76 ARG A N 1
ATOM 599 C CA . ARG A 1 76 ? -7.877 0.112 39.477 1.00 86.38 76 ARG A CA 1
ATOM 600 C C . ARG A 1 76 ? -7.608 -1.343 39.827 1.00 86.38 76 ARG A C 1
ATOM 602 O O . ARG A 1 76 ? -7.530 -1.646 41.012 1.00 86.38 76 ARG A O 1
ATOM 609 N N . ILE A 1 77 ? -7.437 -2.204 38.828 1.00 85.31 77 ILE A N 1
ATOM 610 C CA . ILE A 1 77 ? -7.171 -3.634 39.025 1.00 85.31 77 ILE A CA 1
ATOM 611 C C . ILE A 1 77 ? -5.809 -3.823 39.700 1.00 85.31 77 ILE A C 1
ATOM 613 O O . ILE A 1 77 ? -5.742 -4.428 40.768 1.00 85.31 77 ILE A O 1
ATOM 617 N N . VAL A 1 78 ? -4.755 -3.194 39.165 1.00 84.12 78 VAL A N 1
ATOM 618 C CA . VAL A 1 78 ? -3.408 -3.223 39.763 1.00 84.12 78 VAL A CA 1
ATOM 619 C C . VAL A 1 78 ? -3.443 -2.712 41.205 1.00 84.12 78 VAL A C 1
ATOM 621 O O . VAL A 1 78 ? -2.900 -3.352 42.098 1.00 84.12 78 VAL A O 1
ATOM 624 N N . ARG A 1 79 ? -4.157 -1.606 41.466 1.00 84.94 79 ARG A N 1
ATOM 625 C CA . ARG A 1 79 ? -4.317 -1.061 42.825 1.00 84.94 79 ARG A CA 1
ATOM 626 C C . ARG A 1 79 ? -5.092 -1.996 43.758 1.00 84.94 79 ARG A C 1
ATOM 628 O O . ARG A 1 79 ? -4.772 -2.048 44.943 1.00 84.94 79 ARG A O 1
ATOM 635 N N . SER A 1 80 ? -6.103 -2.705 43.257 1.00 79.00 80 SER A N 1
ATOM 636 C CA . SER A 1 80 ? -6.873 -3.669 44.054 1.00 79.00 80 SER A CA 1
ATOM 637 C C . SER A 1 80 ? -6.085 -4.939 44.378 1.00 79.00 80 SER A C 1
ATOM 639 O O . SER A 1 80 ? -6.259 -5.494 45.458 1.00 79.00 80 SER A O 1
ATOM 641 N N . GLU A 1 81 ? -5.172 -5.348 43.497 1.00 79.06 81 GLU A N 1
ATOM 642 C CA . GLU A 1 81 ? -4.306 -6.512 43.700 1.00 79.06 81 GLU A CA 1
ATOM 643 C C . GLU A 1 81 ? -3.223 -6.219 44.748 1.00 79.06 81 GLU A C 1
ATOM 645 O O . GLU A 1 81 ? -3.021 -7.002 45.674 1.00 79.06 81 GLU A O 1
ATOM 650 N N . THR A 1 82 ? -2.617 -5.026 44.704 1.00 73.94 82 THR A N 1
ATOM 651 C CA . THR A 1 82 ? -1.619 -4.614 45.711 1.00 73.94 82 THR A CA 1
ATOM 652 C C . THR A 1 82 ? -2.230 -4.444 47.106 1.00 73.94 82 THR A C 1
ATOM 654 O O . THR A 1 82 ? -1.576 -4.725 48.106 1.00 73.94 82 THR A O 1
ATOM 657 N N . ALA A 1 83 ? -3.490 -4.006 47.194 1.00 69.19 83 ALA A N 1
ATOM 658 C CA . ALA A 1 83 ? -4.184 -3.861 48.473 1.00 69.19 83 ALA A CA 1
ATOM 659 C C . ALA A 1 83 ? -4.497 -5.216 49.132 1.00 69.19 83 ALA A C 1
ATOM 661 O O . ALA A 1 83 ? -4.546 -5.300 50.362 1.00 69.19 83 ALA A O 1
ATOM 662 N N . HIS A 1 84 ? -4.694 -6.275 48.337 1.00 65.56 84 HIS A N 1
ATOM 663 C CA . HIS A 1 84 ? -4.997 -7.602 48.868 1.00 65.56 84 HIS A CA 1
ATOM 664 C C . HIS A 1 84 ? -3.750 -8.293 49.439 1.00 65.56 84 HIS A C 1
ATOM 666 O O . HIS A 1 84 ? -3.840 -8.943 50.478 1.00 65.56 84 HIS A O 1
ATOM 672 N N . ASP A 1 85 ? -2.582 -8.054 48.838 1.00 62.62 85 ASP A N 1
ATOM 673 C CA . ASP A 1 85 ? -1.302 -8.616 49.290 1.00 62.62 85 ASP A CA 1
ATOM 674 C C . ASP A 1 85 ? -0.820 -7.990 50.617 1.00 62.62 85 ASP A C 1
ATOM 676 O O . ASP A 1 85 ? -0.215 -8.652 51.457 1.00 62.62 85 ASP A O 1
ATOM 680 N N . THR A 1 86 ? -1.182 -6.728 50.886 1.00 62.06 86 THR A N 1
ATOM 681 C CA . THR A 1 86 ? -0.852 -6.044 52.154 1.00 62.06 86 THR A CA 1
ATOM 682 C C . THR A 1 86 ? -1.705 -6.457 53.362 1.00 62.06 86 THR A C 1
ATOM 684 O O . THR A 1 86 ? -1.423 -6.010 54.470 1.00 62.06 86 THR A O 1
ATOM 687 N N . LEU A 1 87 ? -2.742 -7.286 53.180 1.00 63.66 87 LEU A N 1
ATOM 688 C CA . LEU A 1 87 ? -3.609 -7.774 54.270 1.00 63.66 87 LEU A CA 1
ATOM 689 C C . LEU A 1 87 ? -3.203 -9.156 54.811 1.00 63.66 87 LEU A C 1
ATOM 691 O O . LEU A 1 87 ? -3.807 -9.631 55.772 1.00 63.66 87 LEU A O 1
ATOM 695 N N . HIS A 1 88 ? -2.192 -9.792 54.216 1.00 57.28 88 HIS A N 1
ATOM 696 C CA . HIS A 1 88 ? -1.694 -11.112 54.615 1.00 57.28 88 HIS A CA 1
ATOM 697 C C . HIS A 1 88 ? -0.355 -11.075 55.386 1.00 57.28 88 HIS A C 1
ATOM 699 O O . HIS A 1 88 ? 0.269 -12.126 55.549 1.00 57.28 88 HIS A O 1
ATOM 705 N N . LEU A 1 89 ? 0.065 -9.905 55.891 1.00 53.16 89 LEU A N 1
ATOM 706 C CA . LEU A 1 89 ? 1.269 -9.711 56.717 1.00 53.16 89 LEU A CA 1
ATOM 707 C C . LEU A 1 89 ? 0.934 -9.232 58.134 1.00 53.16 89 LEU A C 1
ATOM 709 O O . LEU A 1 89 ? 0.108 -8.301 58.261 1.00 53.16 89 LEU A O 1
#

Foldseek 3Di:
DVCVCCVVVVCVVVVPPDCLPVVQLVVQLVVLCVVPNPVSNVCSVVVSVVVVVCCCVVPVVDPDPPCVVVVVVVVVVVVVVVVVVVVVD

Sequence (89 aa):
MQQIEVNFLVPYILGREMRLNPVMILFFTVSMGWLFGLAGAILALPAAALTKIAIEEFYLRPRRIDYAPLESEASRIVRSETAHDTLHL

Radius of gyration: 22.59 Å; chains: 1; bounding box: 24×40×74 Å